Protein AF-A0A3D5Q2H6-F1 (afdb_monomer)

Sequence (168 aa):
MAALPRKSLLLTCLLLLPVAGWAQSTPEFPELTGRVVDQADMLSPKVEERLSEMLQAHEQASTEQVVVVTLPDLQGYPIENFGYQLGRHWGIGQKGEDNGALLIVAKEEQKVRIEVGYGLEGRLTDADASVIINRVITPAFRQGDFQVGIVNGAAAMIQVLGGEPLAG

Nearest PDB structures (foldseek):
  5anp-assembly2_B  TM=9.177E-01  e=5.783E-14  Bizionia argentinensis JUB59
  7tbr-assembly1_A  TM=9.244E-01  e=1.326E-13  Rhodothermus marinus SG0.5JP17-172
  5anp-assembly1_A  TM=9.189E-01  e=1.326E-13  Bizionia argentinensis JUB59
  2kw7-assembly1_A  TM=9.332E-01  e=1.808E-11  Porphyromonas gingivalis
  3ptj-assembly1_A  TM=8.846E-01  e=2.027E-08  Arabidopsis thaliana

Structure (mmCIF, N/CA/C/O backbone):
data_AF-A0A3D5Q2H6-F1
#
_entry.id   AF-A0A3D5Q2H6-F1
#
loop_
_atom_site.group_PDB
_atom_site.id
_atom_site.type_symbol
_atom_site.label_atom_id
_atom_site.label_alt_id
_atom_site.label_comp_id
_atom_site.label_asym_id
_atom_site.label_entity_id
_atom_site.label_seq_id
_atom_site.pdbx_PDB_ins_code
_atom_site.Cartn_x
_atom_site.Cartn_y
_atom_site.Cartn_z
_atom_site.occupancy
_atom_site.B_iso_or_equiv
_atom_site.auth_seq_id
_atom_site.auth_comp_id
_atom_site.auth_asym_id
_atom_site.auth_atom_id
_atom_site.pdbx_PDB_model_num
ATOM 1 N N . MET A 1 1 ? 60.847 -1.298 70.885 1.00 43.38 1 MET A N 1
ATOM 2 C CA . MET A 1 1 ? 60.160 -1.876 69.709 1.00 43.38 1 MET A CA 1
ATOM 3 C C . MET A 1 1 ? 58.836 -1.141 69.552 1.00 43.38 1 MET A C 1
ATOM 5 O O . MET A 1 1 ? 57.957 -1.346 70.373 1.00 43.38 1 MET A O 1
ATOM 9 N N . ALA A 1 2 ? 58.739 -0.200 68.609 1.00 43.44 2 ALA A N 1
ATOM 10 C CA . ALA A 1 2 ? 57.557 0.647 68.415 1.00 43.44 2 ALA A CA 1
ATOM 11 C C . ALA A 1 2 ? 56.861 0.274 67.095 1.00 43.44 2 ALA A C 1
ATOM 13 O O . ALA A 1 2 ? 57.519 0.158 66.063 1.00 43.44 2 ALA A O 1
ATOM 14 N N . ALA A 1 3 ? 55.550 0.037 67.162 1.00 45.53 3 ALA A N 1
ATOM 15 C CA . ALA A 1 3 ? 54.692 -0.393 66.061 1.00 45.53 3 ALA A CA 1
ATOM 16 C C . ALA A 1 3 ? 54.210 0.802 65.209 1.00 45.53 3 ALA A C 1
ATOM 18 O O . ALA A 1 3 ? 53.871 1.851 65.753 1.00 45.53 3 ALA A O 1
ATOM 19 N N . LEU A 1 4 ? 54.159 0.640 63.879 1.00 53.03 4 LEU A N 1
ATOM 20 C CA . LEU A 1 4 ? 53.613 1.634 62.939 1.00 53.03 4 LEU A CA 1
ATOM 21 C C . LEU A 1 4 ? 52.070 1.608 62.901 1.00 53.03 4 LEU A C 1
ATOM 23 O O . LEU A 1 4 ? 51.500 0.514 62.885 1.00 53.03 4 LEU A O 1
ATOM 27 N N . PRO A 1 5 ? 51.376 2.757 62.747 1.00 53.97 5 PRO A N 1
ATOM 28 C CA . PRO A 1 5 ? 49.961 2.770 62.404 1.00 53.97 5 PRO A CA 1
ATOM 29 C C . PRO A 1 5 ? 49.725 2.782 60.880 1.00 53.97 5 PRO A C 1
ATOM 31 O O . PRO A 1 5 ? 50.418 3.439 60.101 1.00 53.97 5 PRO A O 1
ATOM 34 N N . ARG A 1 6 ? 48.713 2.004 60.483 1.00 56.44 6 ARG A N 1
ATOM 35 C CA . ARG A 1 6 ? 48.226 1.731 59.122 1.00 56.44 6 ARG A CA 1
ATOM 36 C C . ARG A 1 6 ? 47.638 2.983 58.455 1.00 56.44 6 ARG A C 1
ATOM 38 O O . ARG A 1 6 ? 46.790 3.652 59.035 1.00 56.44 6 ARG A O 1
ATOM 45 N N . LYS A 1 7 ? 48.029 3.246 57.203 1.00 50.62 7 LYS A N 1
ATOM 46 C CA . LYS A 1 7 ? 47.380 4.228 56.317 1.00 50.62 7 LYS A CA 1
ATOM 47 C C . LYS A 1 7 ? 46.010 3.692 55.880 1.00 50.62 7 LYS A C 1
ATOM 49 O O . LYS A 1 7 ? 45.949 2.688 55.174 1.00 50.62 7 LYS A O 1
ATOM 54 N N . SER A 1 8 ? 44.932 4.350 56.299 1.00 58.28 8 SER A N 1
ATOM 55 C CA . SER A 1 8 ? 43.570 4.077 55.826 1.00 58.28 8 SER A CA 1
ATOM 56 C C . SER A 1 8 ? 43.416 4.540 54.377 1.00 58.28 8 SER A C 1
ATOM 58 O O . SER A 1 8 ? 43.505 5.731 54.088 1.00 58.28 8 SER A O 1
ATOM 60 N N . LEU A 1 9 ? 43.200 3.592 53.468 1.00 55.19 9 LEU A N 1
ATOM 61 C CA . LEU A 1 9 ? 42.875 3.844 52.069 1.00 55.19 9 LEU A CA 1
ATOM 62 C C . LEU A 1 9 ? 41.350 4.003 51.954 1.00 55.19 9 LEU A C 1
ATOM 64 O O . LEU A 1 9 ? 40.615 3.020 52.024 1.00 55.19 9 LEU A O 1
ATOM 68 N N . LEU A 1 10 ? 40.871 5.242 51.837 1.00 54.84 10 LEU A N 1
ATOM 69 C CA . LEU A 1 10 ? 39.476 5.547 51.507 1.00 54.84 10 LEU A CA 1
ATOM 70 C C . LEU A 1 10 ? 39.233 5.189 50.032 1.00 54.84 10 LEU A C 1
ATOM 72 O O . LEU A 1 10 ? 39.720 5.873 49.136 1.00 54.84 10 LEU A O 1
ATOM 76 N N . LEU A 1 11 ? 38.511 4.093 49.789 1.00 57.56 11 LEU A N 1
ATOM 77 C CA . LEU A 1 11 ? 38.029 3.700 48.465 1.00 57.56 11 LEU A CA 1
ATOM 78 C C . LEU A 1 11 ? 36.727 4.463 48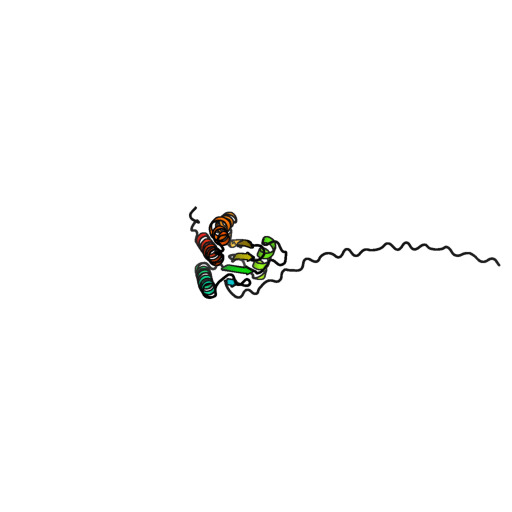.165 1.00 57.56 11 LEU A C 1
ATOM 80 O O . LEU A 1 11 ? 35.666 4.128 48.689 1.00 57.56 11 LEU A O 1
ATOM 84 N N . THR A 1 12 ? 36.797 5.486 47.318 1.00 59.44 12 THR A N 1
ATOM 85 C CA . THR A 1 12 ? 35.611 6.136 46.747 1.00 59.44 12 THR A CA 1
ATOM 86 C C . THR A 1 12 ? 35.011 5.206 45.689 1.00 59.44 12 THR A C 1
ATOM 88 O O . THR A 1 12 ? 35.542 5.093 44.586 1.00 59.44 12 THR A O 1
ATOM 91 N N . CYS A 1 13 ? 33.925 4.504 46.024 1.00 57.16 13 CYS A N 1
ATOM 92 C CA . CYS A 1 13 ? 33.129 3.746 45.056 1.00 57.16 13 CYS A CA 1
ATOM 93 C C . CYS A 1 13 ? 32.373 4.717 44.137 1.00 57.16 13 CYS A C 1
ATOM 95 O O . CYS A 1 13 ? 31.365 5.302 44.527 1.00 57.16 13 CYS A O 1
ATOM 97 N N . LEU A 1 14 ? 32.876 4.889 42.915 1.00 63.94 14 LEU A N 1
ATOM 98 C CA . LEU A 1 14 ? 32.183 5.574 41.830 1.00 63.94 14 LEU A CA 1
ATOM 99 C C . LEU A 1 14 ? 31.039 4.665 41.344 1.00 63.94 14 LEU A C 1
ATOM 101 O O . LEU A 1 14 ? 31.282 3.628 40.731 1.00 63.94 14 LEU A O 1
ATOM 105 N N . LEU A 1 15 ? 29.797 5.032 41.671 1.00 60.31 15 LEU A N 1
ATOM 106 C CA . LEU A 1 15 ? 28.576 4.376 41.195 1.00 60.31 15 LEU A CA 1
ATOM 107 C C . LEU A 1 15 ? 28.499 4.458 39.660 1.00 60.31 15 LEU A C 1
ATOM 109 O O . LEU A 1 15 ? 28.143 5.491 39.098 1.00 60.31 15 LEU A O 1
ATOM 113 N N . LEU A 1 16 ? 28.822 3.354 38.988 1.00 62.47 16 LEU A N 1
ATOM 114 C CA . LEU A 1 16 ? 28.488 3.114 37.585 1.00 62.47 16 LEU A CA 1
ATOM 115 C C . LEU A 1 16 ? 26.988 2.799 37.501 1.00 62.47 16 LEU A C 1
ATOM 117 O O . LEU A 1 16 ? 26.574 1.661 37.710 1.00 62.47 16 LEU A O 1
ATOM 121 N N . LEU A 1 17 ? 26.166 3.815 37.234 1.00 63.75 17 LEU A N 1
ATOM 122 C CA . LEU A 1 17 ? 24.777 3.606 36.822 1.00 63.75 17 LEU A CA 1
ATOM 123 C C . LEU A 1 17 ? 24.783 2.964 35.425 1.00 63.75 17 LEU A C 1
ATOM 125 O O . LEU A 1 17 ? 25.341 3.561 34.500 1.00 63.75 17 LEU A O 1
ATOM 129 N N . PRO A 1 18 ? 24.185 1.775 35.236 1.00 63.34 18 PRO A N 1
ATOM 130 C CA . PRO A 1 18 ? 24.021 1.221 33.907 1.00 63.34 18 PRO A CA 1
ATOM 131 C C . PRO A 1 18 ? 22.997 2.089 33.176 1.00 63.34 18 PRO A C 1
ATOM 133 O O . PRO A 1 18 ? 21.818 2.120 33.530 1.00 63.34 18 PRO A O 1
ATOM 136 N N . VAL A 1 19 ? 23.448 2.816 32.156 1.00 66.31 19 VAL A N 1
ATOM 137 C CA . VAL A 1 19 ? 22.543 3.379 31.155 1.00 66.31 19 VAL A CA 1
ATOM 138 C C . VAL A 1 19 ? 21.983 2.180 30.402 1.00 66.31 19 VAL A C 1
ATOM 140 O O . VAL A 1 19 ? 22.645 1.620 29.531 1.00 66.31 19 VAL A O 1
ATOM 143 N N . ALA A 1 20 ? 20.797 1.725 30.800 1.00 63.62 20 ALA A N 1
ATOM 144 C CA . ALA A 1 20 ? 20.040 0.757 30.028 1.00 63.62 20 ALA A CA 1
ATOM 145 C C . ALA A 1 20 ? 19.694 1.432 28.695 1.00 63.62 20 ALA A C 1
ATOM 147 O O . ALA A 1 20 ? 18.803 2.278 28.621 1.00 63.62 20 ALA A O 1
ATOM 148 N N . GLY A 1 21 ? 20.477 1.126 27.661 1.00 59.25 21 GLY A N 1
ATOM 149 C CA . GLY A 1 21 ? 20.133 1.487 26.297 1.00 59.25 21 GLY A CA 1
ATOM 150 C C . GLY A 1 21 ? 18.796 0.837 25.973 1.00 59.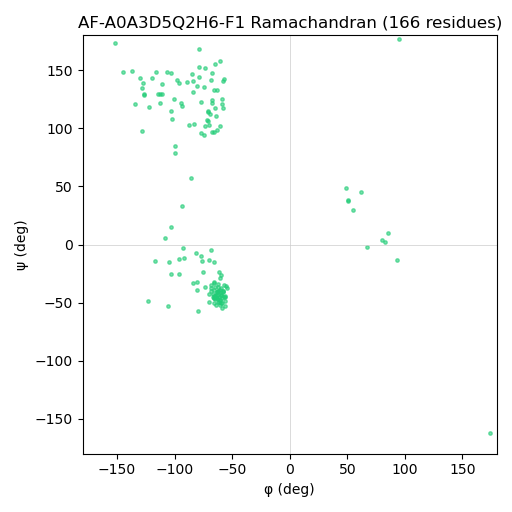25 21 GLY A C 1
ATOM 151 O O . GLY A 1 21 ? 18.663 -0.382 26.071 1.00 59.25 21 GLY A O 1
ATOM 152 N N . TRP A 1 22 ? 17.803 1.651 25.633 1.00 62.69 22 TRP A N 1
ATOM 153 C CA . TRP A 1 22 ? 16.538 1.170 25.104 1.00 62.69 22 TRP A CA 1
ATOM 154 C C . TRP A 1 22 ? 16.844 0.548 23.743 1.00 62.69 22 TRP A C 1
ATOM 156 O O . TRP A 1 22 ? 17.019 1.259 22.756 1.00 62.69 22 TRP A O 1
ATOM 166 N N . ALA A 1 23 ? 17.001 -0.773 23.702 1.00 59.41 23 ALA A N 1
ATOM 167 C CA . ALA A 1 23 ? 17.006 -1.492 22.443 1.00 59.41 23 ALA A CA 1
ATOM 168 C C . ALA A 1 23 ? 15.613 -1.306 21.835 1.00 59.41 23 ALA A C 1
ATOM 170 O O . ALA A 1 23 ? 14.633 -1.804 22.387 1.00 59.41 23 ALA A O 1
ATOM 171 N N . GLN A 1 24 ? 15.513 -0.543 20.745 1.00 63.25 24 GLN A N 1
ATOM 172 C CA . GLN A 1 24 ? 14.308 -0.587 19.928 1.00 63.25 24 GLN A CA 1
ATOM 173 C C . GLN A 1 24 ? 14.241 -1.996 19.343 1.00 63.25 24 GLN A C 1
ATOM 175 O O . GLN A 1 24 ? 15.180 -2.436 18.677 1.00 63.25 24 GLN A O 1
ATOM 180 N N . SER A 1 25 ? 13.192 -2.736 19.693 1.00 76.38 25 SER 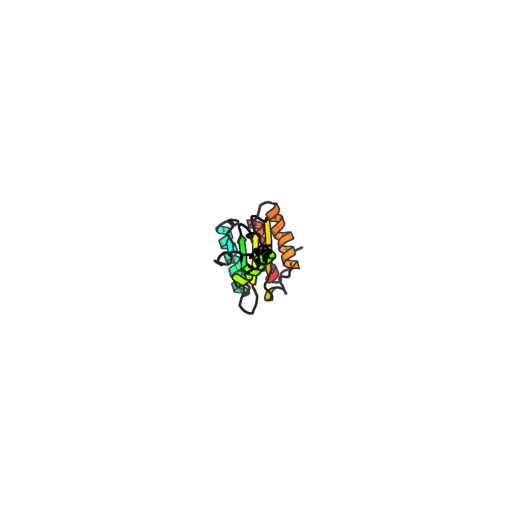A N 1
ATOM 181 C CA . SER A 1 25 ? 12.923 -4.038 19.098 1.00 76.38 25 SER A CA 1
ATOM 182 C C . SER A 1 25 ? 12.720 -3.879 17.588 1.00 76.38 25 SER A C 1
ATOM 184 O O . SER A 1 25 ? 12.424 -2.799 17.091 1.00 76.38 25 SER A O 1
ATOM 186 N N . THR A 1 26 ? 12.899 -4.936 16.810 1.00 82.38 26 THR A N 1
ATOM 187 C CA . THR A 1 26 ? 12.370 -4.919 15.442 1.00 82.38 26 THR A CA 1
ATOM 188 C C . THR A 1 26 ? 10.854 -5.105 15.547 1.00 82.38 26 THR A C 1
ATOM 190 O O . THR A 1 26 ? 10.442 -5.958 16.338 1.00 82.38 26 THR A O 1
ATOM 193 N N . PRO A 1 27 ? 10.021 -4.338 14.819 1.00 90.75 27 PRO A N 1
ATOM 194 C CA . PRO A 1 27 ? 8.591 -4.618 14.768 1.00 90.75 27 PRO A CA 1
ATOM 195 C C . PRO A 1 27 ? 8.345 -6.043 14.265 1.00 90.75 27 PRO A C 1
ATOM 197 O O . PRO A 1 27 ? 9.048 -6.5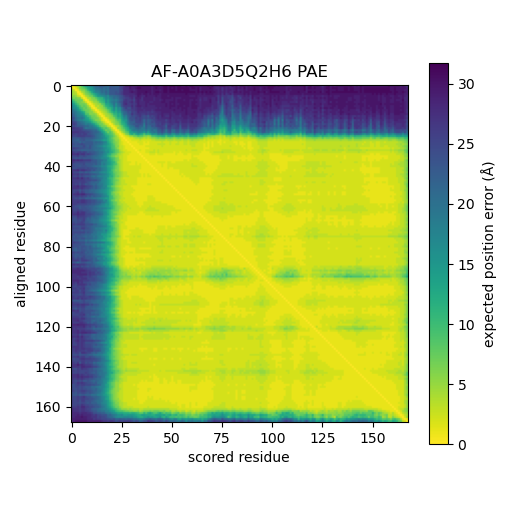41 13.383 1.00 90.75 27 PRO A O 1
ATOM 200 N N . GLU A 1 28 ? 7.347 -6.703 14.839 1.00 94.38 28 GLU A N 1
ATOM 201 C CA . GLU A 1 28 ? 6.885 -8.000 14.364 1.00 94.38 28 GLU A CA 1
ATOM 202 C C . GLU A 1 28 ? 6.041 -7.790 13.108 1.00 94.38 28 GLU A C 1
ATOM 204 O O . GLU A 1 28 ? 5.063 -7.040 13.119 1.00 94.38 28 GLU A O 1
ATOM 209 N N . PHE A 1 29 ? 6.425 -8.428 12.006 1.00 96.81 29 PHE A N 1
ATOM 210 C CA . PHE A 1 29 ? 5.702 -8.306 10.746 1.00 96.81 29 PHE A CA 1
ATOM 211 C C . PHE A 1 29 ? 4.754 -9.484 10.537 1.00 96.81 29 PHE A C 1
ATOM 213 O O . PHE A 1 29 ? 5.126 -10.620 10.841 1.00 96.81 29 PHE A O 1
ATOM 220 N N . PRO A 1 30 ? 3.550 -9.247 9.986 1.00 97.19 30 PRO A N 1
ATOM 221 C CA . PRO A 1 30 ? 2.697 -10.338 9.544 1.00 97.19 30 PRO A CA 1
ATOM 222 C C . PRO A 1 30 ? 3.343 -11.103 8.384 1.00 97.19 30 PRO A C 1
ATOM 224 O O . PRO A 1 30 ? 4.149 -10.559 7.625 1.00 97.19 30 PRO A O 1
ATOM 227 N N . GLU A 1 31 ? 2.965 -12.368 8.217 1.00 97.69 31 GLU A N 1
ATOM 228 C CA . GLU A 1 31 ? 3.370 -13.146 7.048 1.00 97.69 31 GLU A CA 1
ATOM 229 C C . GLU A 1 31 ? 2.702 -12.599 5.778 1.00 97.69 31 GLU A C 1
ATOM 231 O O . GLU A 1 31 ? 1.529 -12.218 5.786 1.00 97.69 31 GLU A O 1
ATOM 236 N N . LEU A 1 32 ? 3.439 -12.584 4.664 1.00 97.81 32 LEU A N 1
ATOM 237 C CA . LEU A 1 32 ? 2.866 -12.265 3.360 1.00 97.81 32 LEU A CA 1
ATOM 238 C C . LEU A 1 32 ? 2.090 -13.481 2.840 1.00 97.81 32 LEU A C 1
ATOM 240 O O . LEU A 1 32 ? 2.665 -14.391 2.246 1.00 97.81 32 LEU A O 1
ATOM 244 N N . THR A 1 33 ? 0.779 -13.494 3.056 1.00 97.00 33 THR A N 1
ATOM 245 C CA . THR A 1 33 ? -0.101 -14.604 2.649 1.00 97.00 33 THR A CA 1
ATOM 246 C C . THR A 1 33 ? -0.721 -14.417 1.260 1.00 97.00 33 THR A C 1
ATOM 248 O O . THR A 1 33 ? -1.264 -15.364 0.691 1.00 97.00 33 THR A O 1
ATOM 251 N N . GLY A 1 34 ? -0.613 -13.222 0.673 1.00 97.12 34 GLY A N 1
ATOM 252 C CA . GLY A 1 34 ? -1.173 -12.898 -0.637 1.00 97.12 34 GLY A CA 1
ATOM 253 C C . GLY A 1 34 ? -1.030 -11.417 -0.988 1.00 97.12 34 GLY A C 1
ATOM 254 O O . GLY A 1 34 ? -0.238 -10.703 -0.383 1.00 97.12 34 GLY A O 1
ATOM 255 N N . ARG A 1 35 ? -1.808 -10.941 -1.973 1.00 98.44 35 ARG A N 1
ATOM 256 C CA . ARG A 1 35 ? -1.870 -9.500 -2.303 1.00 98.44 35 ARG A CA 1
ATOM 257 C C . ARG A 1 35 ? -2.699 -8.694 -1.298 1.00 98.44 35 ARG A C 1
ATOM 259 O O . ARG A 1 35 ? -2.617 -7.472 -1.299 1.00 98.44 35 ARG A O 1
ATOM 266 N N . VAL A 1 36 ? -3.475 -9.363 -0.449 1.00 98.81 36 VAL A N 1
ATOM 267 C CA . VAL A 1 36 ? -4.221 -8.753 0.653 1.00 98.81 36 VAL A CA 1
ATOM 268 C C . VAL A 1 36 ? -3.872 -9.495 1.937 1.00 98.81 36 VAL A C 1
ATOM 270 O O . VAL A 1 36 ? -3.923 -10.722 1.970 1.00 98.81 36 VAL A O 1
ATOM 273 N N . VAL A 1 37 ? -3.507 -8.746 2.973 1.00 98.81 37 VAL A N 1
ATOM 274 C CA . VAL A 1 37 ? -3.234 -9.241 4.327 1.00 98.81 37 VAL A CA 1
ATOM 275 C C . VAL A 1 37 ? -4.072 -8.405 5.301 1.00 98.81 37 VAL A C 1
ATOM 277 O O . VAL A 1 37 ? -3.695 -7.283 5.635 1.00 98.81 37 VAL A O 1
ATOM 280 N N . ASP A 1 38 ? -5.236 -8.909 5.718 1.00 98.75 38 ASP A N 1
ATOM 281 C CA . ASP A 1 38 ? -6.181 -8.182 6.586 1.00 98.75 38 ASP A CA 1
ATOM 282 C C . ASP A 1 38 ? -6.062 -8.625 8.055 1.00 98.75 38 ASP A C 1
ATOM 284 O O . ASP A 1 38 ? -6.863 -9.411 8.544 1.00 98.75 38 ASP A O 1
ATOM 288 N N . GLN A 1 39 ? -5.052 -8.140 8.787 1.00 98.38 39 GLN A N 1
ATOM 289 C CA . GLN A 1 39 ? -4.857 -8.516 10.202 1.00 98.38 39 GLN A CA 1
ATOM 290 C C . GLN A 1 39 ? -5.750 -7.724 11.169 1.00 98.38 39 GLN A C 1
ATOM 292 O O . GLN A 1 39 ? -5.747 -7.984 12.372 1.00 98.38 39 GLN A O 1
ATOM 297 N N . ALA A 1 40 ? -6.472 -6.720 10.670 1.00 98.25 40 ALA A N 1
ATOM 298 C CA . ALA A 1 40 ? -7.299 -5.824 11.475 1.00 98.25 40 ALA A CA 1
ATOM 299 C C . ALA A 1 40 ? -8.814 -6.046 11.297 1.00 98.25 40 ALA A C 1
ATOM 301 O O . ALA A 1 40 ? -9.606 -5.257 11.845 1.00 98.25 40 ALA A O 1
ATOM 302 N N . ASP A 1 41 ? -9.196 -7.082 10.537 1.00 98.00 41 ASP A N 1
ATOM 303 C CA . ASP A 1 41 ? -10.569 -7.437 10.157 1.00 98.00 41 ASP A CA 1
ATOM 304 C C . ASP A 1 41 ? -11.344 -6.223 9.605 1.00 98.00 41 ASP A C 1
ATOM 306 O O . ASP A 1 41 ? -12.430 -5.868 10.080 1.00 98.00 41 ASP A O 1
ATOM 310 N N . MET A 1 42 ? -10.738 -5.490 8.666 1.00 98.38 42 MET A N 1
ATOM 311 C CA . MET A 1 42 ? -11.314 -4.270 8.079 1.00 98.38 42 MET A CA 1
ATOM 312 C C . MET A 1 42 ? -12.040 -4.527 6.758 1.00 98.38 42 MET A C 1
ATOM 314 O O . MET A 1 42 ? -12.761 -3.647 6.270 1.00 98.38 42 MET A O 1
ATOM 318 N N . LEU A 1 43 ? -11.857 -5.706 6.172 1.00 98.56 43 LEU A N 1
ATOM 319 C CA . LEU A 1 43 ? -12.458 -6.132 4.924 1.00 98.56 43 LEU A CA 1
ATOM 320 C C . LEU A 1 43 ? -13.377 -7.329 5.185 1.00 98.56 43 LEU A C 1
ATOM 322 O O . LEU A 1 43 ? -13.184 -8.135 6.087 1.00 98.56 43 LEU A O 1
ATOM 326 N N . SER A 1 44 ? -14.445 -7.433 4.400 1.00 98.44 44 SER A N 1
ATOM 327 C CA . SER A 1 44 ? -15.218 -8.674 4.359 1.00 98.44 44 SER A CA 1
ATOM 328 C C . SER A 1 44 ? -14.503 -9.711 3.483 1.00 98.44 44 SER A C 1
ATOM 330 O O . SER A 1 44 ? -13.900 -9.317 2.480 1.00 98.44 44 SER A O 1
ATOM 332 N N . PRO A 1 45 ? -14.694 -11.025 3.717 1.00 98.19 45 PRO A N 1
ATOM 333 C CA . PRO A 1 45 ? -14.040 -12.067 2.916 1.00 98.19 45 PRO A CA 1
ATOM 334 C C . PRO A 1 45 ? -14.285 -11.931 1.406 1.00 98.19 45 PRO A C 1
ATOM 336 O O . PRO A 1 45 ? -13.400 -12.127 0.580 1.00 98.19 45 PRO A O 1
ATOM 339 N N . LYS A 1 46 ? -15.500 -11.514 1.027 1.00 98.38 46 LYS A N 1
ATOM 340 C CA . LYS A 1 46 ? -15.871 -11.270 -0.374 1.00 98.38 46 LYS A CA 1
ATOM 341 C C . LYS A 1 46 ? -15.109 -10.095 -0.993 1.00 98.38 46 LYS A C 1
ATOM 343 O O . LYS A 1 46 ? -14.913 -10.055 -2.206 1.00 98.38 46 LYS A O 1
ATOM 348 N N . VAL A 1 47 ? -14.768 -9.090 -0.192 1.00 98.56 47 VAL A N 1
ATOM 349 C CA . VAL A 1 47 ? -13.974 -7.953 -0.658 1.00 98.56 47 VAL A CA 1
ATOM 350 C C . VAL A 1 47 ? -12.496 -8.298 -0.696 1.00 98.56 47 VAL A C 1
ATOM 352 O O . VAL A 1 47 ? -11.860 -7.926 -1.674 1.00 98.56 47 VAL A O 1
ATOM 355 N N . GLU A 1 48 ? -11.972 -9.046 0.273 1.00 98.56 48 GLU A N 1
ATOM 356 C CA . GLU A 1 48 ? -10.598 -9.559 0.214 1.00 98.56 48 GLU A CA 1
ATOM 357 C C . GLU A 1 48 ? -10.350 -10.383 -1.050 1.00 98.56 48 GLU A C 1
ATOM 359 O O . GLU A 1 48 ? -9.354 -10.160 -1.736 1.00 98.56 48 GLU A O 1
ATOM 364 N N . GLU A 1 49 ? -11.277 -11.281 -1.397 1.00 98.62 49 GLU A N 1
ATOM 365 C CA . GLU A 1 49 ? -11.206 -12.102 -2.610 1.00 98.62 49 GLU A CA 1
ATOM 366 C C . GLU A 1 49 ? -11.152 -11.224 -3.868 1.00 98.62 49 GLU A C 1
ATOM 368 O O . GLU A 1 49 ? -10.195 -11.286 -4.637 1.00 98.62 49 GLU A O 1
ATOM 373 N N . ARG A 1 50 ? -12.124 -10.320 -4.036 1.00 98.56 50 ARG A N 1
ATOM 374 C CA . ARG A 1 50 ? -12.193 -9.426 -5.206 1.00 98.56 50 ARG A CA 1
ATOM 375 C C . ARG A 1 50 ? -11.004 -8.481 -5.312 1.00 98.56 50 ARG A C 1
ATOM 377 O O . ARG A 1 50 ? -10.529 -8.202 -6.411 1.00 98.56 50 ARG A O 1
ATOM 384 N N . LEU A 1 51 ? -10.552 -7.948 -4.180 1.00 98.81 51 LEU A N 1
ATOM 385 C CA . LEU A 1 51 ? -9.383 -7.084 -4.128 1.00 98.81 51 LEU A CA 1
ATOM 386 C C . LEU A 1 51 ? -8.135 -7.882 -4.514 1.00 98.81 51 LEU A C 1
ATOM 388 O O . LEU A 1 51 ? -7.368 -7.434 -5.359 1.00 98.81 51 LEU A O 1
ATOM 392 N N . SER A 1 52 ? -7.977 -9.096 -3.986 1.00 98.81 52 SER A N 1
ATOM 393 C CA . SER A 1 52 ? -6.875 -9.995 -4.343 1.00 98.81 52 SER A CA 1
ATOM 394 C C . SER A 1 52 ? -6.861 -10.337 -5.833 1.00 98.81 52 SER A C 1
ATOM 396 O O . SER A 1 52 ? -5.795 -10.293 -6.443 1.00 98.81 52 SER A O 1
ATOM 398 N N . GLU A 1 53 ? -8.019 -10.625 -6.434 1.00 98.81 53 GLU A N 1
ATOM 399 C CA . GLU A 1 53 ? -8.156 -10.876 -7.875 1.00 98.81 53 GLU A CA 1
ATOM 400 C C . GLU A 1 53 ? -7.744 -9.659 -8.711 1.00 98.81 53 GLU A C 1
ATOM 402 O O . GLU A 1 53 ? -6.989 -9.795 -9.673 1.00 98.81 53 GLU A O 1
ATOM 407 N N . MET A 1 54 ? -8.191 -8.457 -8.331 1.00 98.75 54 MET A N 1
ATOM 408 C CA . MET A 1 54 ? -7.831 -7.211 -9.016 1.00 98.75 54 MET A CA 1
ATOM 409 C C . MET A 1 54 ? -6.317 -6.962 -8.977 1.00 98.75 54 MET A C 1
ATOM 411 O O . MET A 1 54 ? -5.708 -6.672 -10.007 1.00 98.75 54 MET A O 1
ATOM 415 N N . LEU A 1 55 ? -5.705 -7.102 -7.798 1.00 98.81 55 LEU A N 1
ATOM 416 C CA . LEU A 1 55 ? -4.265 -6.914 -7.612 1.00 98.81 55 LEU A CA 1
ATOM 417 C C . LEU A 1 55 ? -3.459 -7.988 -8.361 1.00 98.81 55 LEU A C 1
ATOM 419 O O . LEU A 1 55 ? -2.447 -7.682 -8.986 1.00 98.81 55 LEU A O 1
ATOM 423 N N . GLN A 1 56 ? -3.933 -9.238 -8.361 1.00 98.62 56 GLN A N 1
ATOM 424 C CA . GLN A 1 56 ? -3.319 -10.323 -9.123 1.00 98.62 56 GLN A CA 1
ATOM 425 C C . GLN A 1 56 ? -3.391 -10.077 -10.634 1.00 98.62 56 GLN A C 1
ATOM 427 O O . GLN A 1 56 ? -2.406 -10.308 -11.332 1.00 98.62 56 GLN A O 1
ATOM 432 N N . ALA A 1 57 ? -4.536 -9.625 -11.149 1.00 98.56 57 ALA A N 1
ATOM 433 C CA . ALA A 1 57 ? -4.706 -9.336 -12.569 1.00 98.56 57 ALA A CA 1
ATOM 434 C C . ALA A 1 57 ? -3.769 -8.212 -13.033 1.00 98.56 57 ALA A C 1
ATOM 436 O O . ALA A 1 57 ? -3.175 -8.315 -14.106 1.00 98.56 57 ALA A O 1
ATOM 437 N N . HIS A 1 58 ? -3.593 -7.174 -12.209 1.00 98.31 58 HIS A N 1
ATOM 438 C CA . HIS A 1 58 ? -2.607 -6.128 -12.464 1.00 98.31 58 HIS A CA 1
ATOM 439 C C . HIS A 1 58 ? -1.188 -6.701 -12.526 1.00 98.31 58 HIS A C 1
ATOM 441 O O . HIS A 1 58 ? -0.517 -6.534 -13.540 1.00 98.31 58 HIS A O 1
ATOM 447 N N . GLU A 1 59 ? -0.770 -7.460 -11.512 1.00 98.38 59 GLU A N 1
ATOM 448 C CA . GLU A 1 59 ? 0.570 -8.056 -11.467 1.00 98.38 59 GLU A CA 1
ATOM 449 C C . GLU A 1 59 ? 0.842 -8.993 -12.654 1.00 98.38 59 GLU A C 1
ATOM 451 O O . GLU A 1 59 ? 1.935 -8.991 -13.213 1.00 98.38 59 GLU A O 1
ATOM 456 N N . GLN A 1 60 ? -0.153 -9.762 -13.104 1.00 98.06 60 GLN A N 1
ATOM 457 C CA . GLN A 1 60 ? -0.028 -10.602 -14.301 1.00 98.06 60 GLN A CA 1
ATOM 458 C C . GLN A 1 60 ? 0.137 -9.787 -15.590 1.00 98.06 60 GLN A C 1
ATOM 460 O O . GLN A 1 60 ? 0.809 -10.241 -16.517 1.00 98.06 60 GLN A O 1
ATOM 465 N N . ALA A 1 61 ? -0.482 -8.609 -15.664 1.00 97.94 61 ALA A N 1
ATOM 466 C CA . ALA A 1 61 ? -0.446 -7.752 -16.841 1.00 97.94 61 ALA A CA 1
ATOM 467 C C . ALA A 1 61 ? 0.806 -6.861 -16.900 1.00 97.94 61 ALA A C 1
ATOM 469 O O . ALA A 1 61 ? 1.282 -6.572 -17.997 1.00 97.94 61 ALA A O 1
ATOM 470 N N . SER A 1 62 ? 1.331 -6.423 -15.751 1.00 96.88 62 SER A N 1
ATOM 471 C CA . SER A 1 62 ? 2.407 -5.424 -15.670 1.00 96.88 62 SER A CA 1
ATOM 472 C C . SER A 1 62 ? 3.704 -5.931 -15.044 1.00 96.88 62 SER A C 1
ATOM 474 O O . SER A 1 62 ? 4.724 -5.263 -15.179 1.00 96.88 62 SER A O 1
ATOM 476 N N . THR A 1 63 ? 3.693 -7.093 -14.380 1.00 96.88 63 THR A N 1
ATOM 477 C CA . THR A 1 63 ? 4.733 -7.597 -13.453 1.00 96.88 63 THR A CA 1
ATOM 478 C C . THR A 1 63 ? 4.884 -6.819 -12.144 1.00 96.88 63 THR A C 1
ATOM 480 O O . THR A 1 63 ? 5.688 -7.211 -11.297 1.00 96.88 63 THR A O 1
ATOM 483 N N . GLU A 1 64 ? 4.119 -5.744 -11.964 1.00 98.00 64 GLU A N 1
ATOM 484 C CA . GLU A 1 64 ? 4.190 -4.855 -10.805 1.00 98.00 64 GLU A CA 1
ATOM 485 C C . GLU A 1 64 ? 3.351 -5.423 -9.667 1.00 98.00 64 GLU A C 1
ATOM 487 O O . GLU A 1 64 ? 2.195 -5.807 -9.853 1.00 98.00 64 GLU A O 1
ATOM 492 N N . GLN A 1 65 ? 3.924 -5.476 -8.470 1.00 98.56 65 GLN A N 1
ATOM 493 C CA . GLN A 1 65 ? 3.260 -6.097 -7.333 1.00 98.56 65 GLN A CA 1
ATOM 494 C C . GLN A 1 65 ? 2.670 -5.034 -6.412 1.00 98.56 65 GLN A C 1
ATOM 496 O O . GLN A 1 65 ? 3.396 -4.373 -5.675 1.00 98.56 65 GLN A O 1
ATOM 501 N N . VAL A 1 66 ? 1.344 -4.909 -6.405 1.00 98.75 66 VAL A N 1
ATOM 502 C CA . VAL A 1 66 ? 0.620 -4.065 -5.446 1.00 98.75 66 VAL A CA 1
ATOM 503 C C . VAL A 1 66 ? 0.04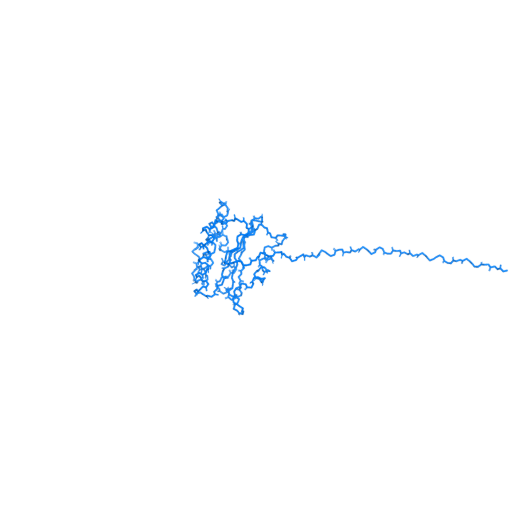4 -4.943 -4.337 1.00 98.75 66 VAL A C 1
ATOM 505 O O . VAL A 1 66 ? -0.685 -5.897 -4.610 1.00 98.75 66 VAL A O 1
ATOM 508 N N . VAL A 1 67 ? 0.366 -4.618 -3.085 1.00 98.88 67 VAL A N 1
ATOM 509 C CA . VAL A 1 67 ? -0.110 -5.331 -1.890 1.00 98.88 67 VAL A CA 1
ATOM 510 C C . VAL A 1 67 ? -0.897 -4.381 -0.992 1.00 98.88 67 VAL A C 1
ATOM 512 O O . VAL A 1 67 ? -0.554 -3.207 -0.858 1.00 98.88 67 VAL A O 1
ATOM 515 N N . VAL A 1 68 ? -1.948 -4.890 -0.358 1.00 98.94 68 VAL A N 1
ATOM 516 C CA . VAL A 1 68 ? -2.736 -4.188 0.658 1.00 98.94 68 VAL A CA 1
ATOM 517 C C . VAL A 1 68 ? -2.567 -4.902 1.991 1.00 98.94 68 VAL A C 1
ATOM 519 O O . VAL A 1 68 ? -2.760 -6.113 2.077 1.00 98.94 68 VAL A O 1
ATOM 522 N N . VAL A 1 69 ? -2.243 -4.149 3.037 1.00 98.88 69 VAL A N 1
ATOM 523 C CA . VAL A 1 69 ? -2.172 -4.651 4.408 1.00 98.88 69 VAL A CA 1
ATOM 524 C C . VAL A 1 69 ? -2.992 -3.774 5.343 1.00 98.88 69 VAL A C 1
ATOM 526 O O . VAL A 1 69 ? -2.902 -2.544 5.310 1.00 98.88 69 VAL A O 1
ATOM 529 N N . THR A 1 70 ? -3.779 -4.410 6.202 1.00 98.88 70 THR A N 1
ATOM 530 C CA . THR A 1 70 ? -4.396 -3.757 7.355 1.00 98.88 70 THR A CA 1
ATOM 531 C C . THR A 1 70 ? -3.742 -4.313 8.616 1.00 98.88 70 THR A C 1
ATOM 533 O O . THR A 1 70 ? -3.447 -5.506 8.713 1.00 98.88 70 THR A O 1
ATOM 536 N N . LEU A 1 71 ? -3.461 -3.437 9.572 1.00 98.75 71 LEU A N 1
ATOM 537 C CA . LEU A 1 71 ? -2.757 -3.761 10.804 1.00 98.75 71 LEU A CA 1
ATOM 538 C C . LEU A 1 71 ? -3.585 -3.277 11.993 1.00 98.75 71 LEU A C 1
ATOM 540 O O . LEU A 1 71 ? -4.151 -2.179 11.919 1.00 98.75 71 LEU A O 1
ATOM 544 N N . PRO A 1 72 ? -3.679 -4.064 13.079 1.00 98.44 72 PRO A N 1
ATOM 545 C CA . PRO A 1 72 ? -4.332 -3.601 14.295 1.00 98.44 72 PRO A CA 1
ATOM 546 C C . PRO A 1 72 ? -3.643 -2.341 14.839 1.00 98.44 72 PRO A C 1
ATOM 548 O O . PRO A 1 72 ? -4.331 -1.355 15.097 1.00 98.44 72 PRO A O 1
ATOM 551 N N . ASP A 1 73 ? -2.309 -2.344 14.896 1.00 98.38 73 ASP A N 1
ATOM 552 C CA . ASP A 1 73 ? -1.465 -1.246 15.372 1.00 98.38 73 ASP A CA 1
ATOM 553 C C . ASP A 1 73 ? -0.076 -1.268 14.700 1.00 98.38 73 ASP A C 1
ATOM 555 O O . ASP A 1 73 ? 0.262 -2.191 13.949 1.00 98.38 73 ASP A O 1
ATOM 559 N N . LEU A 1 74 ? 0.734 -0.236 14.958 1.00 98.12 74 LEU A N 1
ATOM 560 C CA . LEU A 1 74 ? 2.113 -0.115 14.467 1.00 98.12 74 LEU A CA 1
ATOM 561 C C . LEU A 1 74 ? 3.165 -0.428 15.537 1.00 98.12 74 LEU A C 1
ATOM 563 O O . LEU A 1 74 ? 4.329 -0.072 15.360 1.00 98.12 74 LEU A O 1
ATOM 567 N N . GLN A 1 75 ? 2.789 -1.045 16.659 1.00 96.88 75 GLN A N 1
ATOM 568 C CA . GLN A 1 75 ? 3.677 -1.428 17.766 1.00 96.88 75 GLN A CA 1
ATOM 569 C C . GLN A 1 75 ? 4.502 -0.251 18.320 1.00 96.88 75 GLN A C 1
ATOM 571 O O . GLN A 1 75 ? 5.635 -0.411 18.777 1.00 96.88 75 GLN A O 1
ATOM 576 N N . GLY A 1 76 ? 3.949 0.965 18.243 1.00 95.75 76 GLY A N 1
ATOM 577 C CA . GLY A 1 76 ? 4.618 2.204 18.651 1.00 95.75 76 GLY A CA 1
ATOM 578 C C . GLY A 1 76 ? 5.608 2.782 17.630 1.00 95.75 76 GLY A C 1
ATOM 579 O O . GLY A 1 76 ? 6.245 3.798 17.919 1.00 95.75 76 GLY A O 1
ATOM 580 N N . TYR A 1 77 ? 5.738 2.190 16.439 1.00 96.94 77 TYR A N 1
ATOM 581 C CA . TYR A 1 77 ? 6.580 2.715 15.363 1.00 96.94 77 TYR A CA 1
ATOM 582 C C . TYR A 1 77 ? 5.838 3.766 14.519 1.00 96.94 77 TYR A C 1
ATOM 584 O O . TYR A 1 77 ? 4.634 3.657 14.282 1.00 96.94 77 TYR A O 1
ATOM 592 N N . PRO A 1 78 ? 6.544 4.785 13.993 1.00 97.50 78 PRO A N 1
ATOM 593 C CA . PRO A 1 78 ? 6.012 5.622 12.920 1.00 97.50 78 PRO A CA 1
ATOM 594 C C . PRO A 1 78 ? 5.658 4.769 11.695 1.00 97.50 78 PRO A C 1
ATOM 596 O O . PRO A 1 78 ? 6.418 3.865 11.339 1.00 97.50 78 PRO A O 1
ATOM 599 N N . ILE A 1 79 ? 4.540 5.075 11.029 1.00 98.25 79 ILE A N 1
ATOM 600 C CA . ILE A 1 79 ? 4.050 4.298 9.877 1.00 98.25 79 ILE A CA 1
ATOM 601 C C . ILE A 1 79 ? 5.055 4.290 8.722 1.00 98.25 79 ILE A C 1
ATOM 603 O O . ILE A 1 79 ? 5.133 3.318 7.984 1.00 98.25 79 ILE A O 1
ATOM 607 N N . GLU A 1 80 ? 5.862 5.342 8.605 1.00 97.31 80 GLU A N 1
ATOM 608 C CA . GLU A 1 80 ? 6.932 5.479 7.623 1.00 97.31 80 GLU A CA 1
ATOM 609 C C . GLU A 1 80 ? 8.047 4.459 7.865 1.00 97.31 80 GLU A C 1
ATOM 611 O O . GLU A 1 80 ? 8.486 3.765 6.952 1.00 97.31 80 GLU A O 1
ATOM 616 N N . ASN A 1 81 ? 8.476 4.318 9.122 1.00 97.06 81 ASN A N 1
ATOM 617 C CA . ASN A 1 81 ? 9.512 3.356 9.487 1.00 97.06 81 ASN A CA 1
ATOM 618 C C . ASN A 1 81 ? 8.979 1.923 9.464 1.00 97.06 81 ASN A C 1
ATOM 620 O O . ASN A 1 81 ? 9.719 1.008 9.102 1.00 97.06 81 ASN A O 1
ATOM 624 N N . PHE A 1 82 ? 7.725 1.716 9.874 1.00 98.00 82 PHE A N 1
ATOM 625 C CA . PHE A 1 82 ? 7.087 0.405 9.834 1.00 98.00 82 PHE A CA 1
ATOM 626 C C . PHE A 1 82 ? 6.908 -0.055 8.385 1.00 98.00 82 PHE A C 1
ATOM 628 O O . PHE A 1 82 ? 7.335 -1.151 8.034 1.00 98.00 82 PHE A O 1
ATOM 635 N N . GLY A 1 83 ? 6.336 0.800 7.534 1.00 97.62 83 GLY A N 1
ATOM 636 C CA . GLY A 1 83 ? 6.036 0.490 6.142 1.00 97.62 83 GLY A CA 1
ATOM 637 C C . GLY A 1 83 ? 7.272 0.211 5.303 1.00 97.62 83 GLY A C 1
ATOM 638 O O . GLY A 1 83 ? 7.326 -0.819 4.629 1.00 97.62 83 GLY A O 1
ATOM 639 N N . TYR A 1 84 ? 8.305 1.047 5.424 1.00 95.81 84 TYR A N 1
ATOM 640 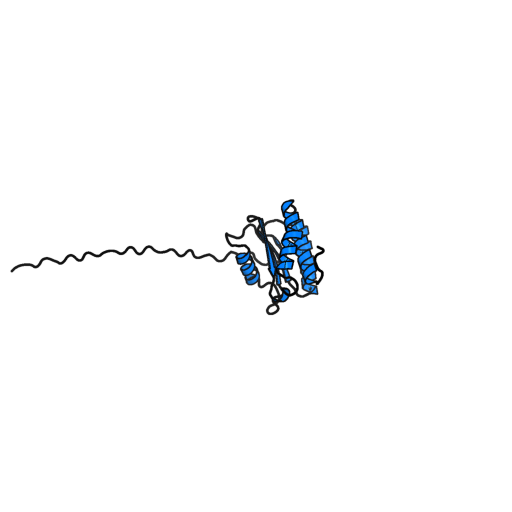C CA . TYR A 1 84 ? 9.586 0.808 4.765 1.00 95.81 84 TYR A CA 1
ATOM 641 C C . TYR A 1 84 ? 10.176 -0.557 5.147 1.00 95.81 84 TYR A C 1
ATOM 643 O O . TYR A 1 84 ? 10.575 -1.337 4.280 1.00 95.81 84 TYR A O 1
ATOM 651 N N . GLN A 1 85 ? 10.214 -0.880 6.444 1.00 96.88 85 GLN A N 1
ATOM 652 C CA . GLN A 1 85 ? 10.760 -2.158 6.899 1.00 96.88 85 GLN A CA 1
ATOM 653 C C . GLN A 1 85 ? 9.880 -3.344 6.490 1.00 96.88 85 GLN A C 1
ATOM 655 O O . GLN A 1 85 ? 10.428 -4.374 6.103 1.00 96.88 85 GLN A O 1
ATOM 660 N N . LEU A 1 86 ? 8.553 -3.196 6.511 1.00 97.88 86 LEU A N 1
ATOM 661 C CA . LEU A 1 86 ? 7.615 -4.226 6.072 1.00 97.88 86 LEU A CA 1
ATOM 662 C C . LEU A 1 86 ? 7.798 -4.541 4.583 1.00 97.88 86 LEU A C 1
ATOM 664 O O . LEU A 1 86 ? 7.976 -5.702 4.222 1.00 97.88 86 LEU A O 1
ATOM 668 N N . GLY A 1 87 ? 7.843 -3.519 3.722 1.00 96.94 87 GLY A N 1
ATOM 669 C CA . GLY A 1 87 ? 8.080 -3.702 2.287 1.00 96.94 87 GLY A CA 1
ATOM 670 C C . GLY A 1 87 ? 9.408 -4.413 2.001 1.00 96.94 87 GLY A C 1
ATOM 671 O O . GLY A 1 87 ? 9.467 -5.320 1.170 1.00 96.94 87 GLY A O 1
ATOM 672 N N . ARG A 1 88 ? 10.467 -4.071 2.750 1.00 94.81 88 ARG A N 1
ATOM 673 C CA . ARG A 1 88 ? 11.780 -4.739 2.679 1.00 94.81 88 ARG A CA 1
ATOM 674 C C . ARG A 1 88 ? 11.751 -6.172 3.204 1.00 94.81 88 ARG A C 1
ATOM 676 O O . ARG A 1 88 ? 12.421 -7.025 2.628 1.00 94.81 88 ARG A O 1
ATOM 683 N N . HIS A 1 89 ? 11.021 -6.424 4.288 1.00 96.62 89 HIS A N 1
ATOM 684 C CA . HIS A 1 89 ? 10.875 -7.745 4.892 1.00 96.62 89 HIS A CA 1
ATOM 685 C C . HIS A 1 89 ? 10.143 -8.705 3.952 1.00 96.62 89 HIS A C 1
ATOM 687 O O . HIS A 1 89 ? 10.586 -9.834 3.757 1.00 96.62 89 HIS A O 1
ATOM 693 N N . TRP A 1 90 ? 9.064 -8.234 3.328 1.00 97.69 90 TRP A N 1
ATOM 694 C CA . TRP A 1 90 ? 8.298 -8.993 2.345 1.00 97.69 90 TRP A CA 1
ATOM 695 C C . TRP A 1 90 ? 8.983 -9.107 0.986 1.00 97.69 90 TRP A C 1
ATOM 697 O O . TRP A 1 90 ? 8.704 -10.050 0.252 1.00 97.69 90 TRP A O 1
ATOM 707 N N . GLY A 1 91 ? 9.887 -8.181 0.652 1.00 95.88 91 GLY A N 1
ATOM 708 C CA . GLY A 1 91 ? 10.553 -8.172 -0.648 1.00 95.88 91 GLY A CA 1
ATOM 709 C C . GLY A 1 91 ? 9.555 -7.998 -1.791 1.00 95.88 91 GLY A C 1
ATOM 710 O O . GLY A 1 91 ? 9.620 -8.741 -2.764 1.00 95.88 91 GLY A O 1
ATOM 711 N N . ILE A 1 92 ? 8.613 -7.062 -1.636 1.00 94.44 92 ILE A N 1
ATOM 712 C CA . ILE A 1 92 ? 7.544 -6.811 -2.612 1.00 94.44 92 ILE A CA 1
ATOM 713 C C . ILE A 1 92 ? 8.151 -6.334 -3.937 1.00 94.44 92 ILE A C 1
ATOM 715 O O . ILE A 1 92 ? 8.977 -5.420 -3.956 1.00 94.44 92 ILE A O 1
ATOM 719 N N . GLY A 1 93 ? 7.693 -6.922 -5.038 1.00 92.25 93 GLY A N 1
ATOM 720 C CA . GLY A 1 93 ? 8.192 -6.689 -6.388 1.00 92.25 93 GLY A CA 1
ATOM 721 C C . GLY A 1 93 ? 9.246 -7.710 -6.821 1.00 92.25 93 GLY A C 1
ATOM 722 O O . GLY A 1 93 ? 9.655 -8.610 -6.086 1.00 92.25 93 GLY A O 1
ATOM 723 N N . GLN A 1 94 ? 9.696 -7.584 -8.063 1.00 92.62 94 GLN A N 1
ATOM 724 C CA . GLN A 1 94 ? 10.752 -8.415 -8.618 1.00 92.62 94 GLN A CA 1
ATOM 725 C C . GLN A 1 94 ? 12.125 -7.914 -8.174 1.00 92.62 94 GLN A C 1
ATOM 727 O O . GLN A 1 94 ? 12.439 -6.721 -8.211 1.00 92.62 94 GLN A O 1
ATOM 732 N N . LYS A 1 95 ? 12.983 -8.858 -7.784 1.00 89.31 95 LYS A N 1
ATOM 733 C CA . LYS A 1 95 ? 14.356 -8.566 -7.373 1.00 89.31 95 LYS A CA 1
ATOM 734 C C . LYS A 1 95 ? 15.112 -7.855 -8.500 1.00 89.31 95 LYS A C 1
ATOM 736 O O . LYS A 1 95 ? 15.371 -8.461 -9.533 1.00 89.31 95 LYS A O 1
ATOM 741 N N . GLY A 1 96 ? 15.546 -6.626 -8.234 1.00 89.88 96 GLY A N 1
ATOM 742 C CA . GLY A 1 96 ? 16.314 -5.806 -9.174 1.00 89.88 96 GLY A CA 1
ATOM 743 C C . GLY A 1 96 ? 15.468 -4.871 -10.039 1.00 89.88 96 GLY A C 1
ATOM 744 O O . GLY A 1 96 ? 16.037 -3.952 -10.615 1.00 89.88 96 GLY A O 1
ATOM 745 N N . GLU A 1 97 ? 14.147 -5.063 -10.080 1.00 93.50 97 GLU A N 1
ATOM 746 C CA . GLU A 1 97 ? 13.214 -4.150 -10.754 1.00 93.50 97 GLU A CA 1
ATOM 747 C C . GLU A 1 97 ? 12.586 -3.152 -9.771 1.00 93.50 97 GLU A C 1
ATOM 749 O O . GLU A 1 97 ? 12.157 -2.077 -10.178 1.00 93.50 97 GLU A O 1
ATOM 754 N N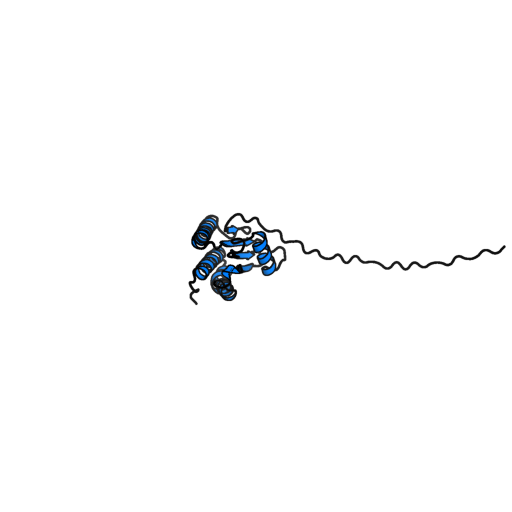 . ASP A 1 98 ? 12.513 -3.505 -8.479 1.00 94.69 98 ASP A N 1
ATOM 755 C CA . ASP A 1 98 ? 11.917 -2.682 -7.415 1.00 94.69 98 ASP A CA 1
ATOM 756 C C . ASP A 1 98 ? 10.506 -2.179 -7.788 1.00 94.69 98 ASP A C 1
ATOM 758 O O . ASP A 1 98 ? 10.117 -1.050 -7.486 1.00 94.69 98 ASP A O 1
ATOM 762 N N . ASN A 1 99 ? 9.736 -3.033 -8.471 1.00 97.19 99 ASN A N 1
ATOM 763 C CA . ASN A 1 99 ? 8.428 -2.732 -9.054 1.00 97.19 99 ASN A CA 1
ATOM 764 C C . ASN A 1 99 ? 7.253 -3.093 -8.116 1.00 97.19 99 ASN A C 1
ATOM 766 O O . ASN A 1 99 ? 6.187 -3.521 -8.563 1.00 97.19 99 ASN A O 1
ATOM 770 N N . GLY A 1 100 ? 7.466 -2.959 -6.805 1.00 98.00 100 GLY A N 1
ATOM 771 C CA . GLY A 1 100 ? 6.473 -3.229 -5.764 1.00 98.00 100 GLY A CA 1
ATOM 772 C C . GLY A 1 100 ? 5.857 -1.955 -5.182 1.00 98.00 100 GLY A C 1
ATOM 773 O O . GLY A 1 100 ? 6.540 -0.943 -5.049 1.00 98.00 100 GLY A O 1
ATOM 774 N N . ALA A 1 101 ? 4.588 -2.002 -4.782 1.00 98.56 101 ALA A N 1
ATOM 775 C CA . ALA A 1 101 ? 3.925 -0.958 -4.002 1.00 98.56 101 ALA A CA 1
ATOM 776 C C . ALA A 1 101 ? 3.064 -1.568 -2.886 1.00 98.56 101 ALA A C 1
ATOM 778 O O . ALA A 1 101 ? 2.523 -2.666 -3.023 1.00 98.56 101 ALA A O 1
ATOM 779 N N . LEU A 1 102 ? 2.923 -0.848 -1.775 1.00 98.81 102 LEU A N 1
ATOM 780 C CA . LEU A 1 102 ? 2.236 -1.326 -0.577 1.00 98.81 102 LEU A CA 1
ATOM 781 C C . LEU A 1 102 ? 1.297 -0.256 -0.026 1.00 98.81 102 LEU A C 1
ATOM 783 O O . LEU A 1 102 ? 1.749 0.816 0.363 1.00 98.81 102 LEU A O 1
ATOM 787 N N . LEU A 1 103 ? 0.006 -0.569 0.065 1.00 98.94 103 LEU A N 1
ATOM 788 C CA . LEU A 1 103 ? -0.978 0.221 0.801 1.00 98.94 103 LEU A CA 1
ATOM 789 C C . LEU A 1 103 ? -1.110 -0.327 2.224 1.00 98.94 103 LEU A C 1
ATOM 791 O O . LEU A 1 103 ? -1.510 -1.473 2.414 1.00 98.94 103 LEU A O 1
ATOM 795 N N . ILE A 1 104 ? -0.812 0.506 3.214 1.00 98.88 104 ILE A N 1
ATOM 796 C CA . ILE A 1 104 ? -0.837 0.170 4.640 1.00 98.88 104 ILE A CA 1
ATOM 797 C C . ILE A 1 104 ? -1.960 0.945 5.306 1.00 98.88 104 ILE A C 1
ATOM 799 O O . ILE A 1 104 ? -2.007 2.171 5.190 1.00 98.88 104 ILE A O 1
ATOM 803 N N . VAL A 1 105 ? -2.814 0.255 6.057 1.00 98.88 105 VAL A N 1
ATOM 804 C CA . VAL A 1 105 ? -3.811 0.873 6.937 1.00 98.88 105 VAL A CA 1
ATOM 805 C C . VAL A 1 105 ? -3.599 0.389 8.362 1.00 98.88 105 VAL A C 1
ATOM 807 O O . VAL A 1 105 ? -3.722 -0.797 8.640 1.00 98.88 105 VAL A O 1
ATOM 810 N N . ALA A 1 106 ? -3.297 1.313 9.268 1.00 98.69 106 ALA A N 1
ATOM 811 C CA . ALA A 1 106 ? -3.141 1.036 10.688 1.00 98.69 106 ALA A CA 1
ATOM 812 C C . ALA A 1 106 ? -4.392 1.499 11.441 1.00 98.69 106 ALA A C 1
ATOM 814 O O . ALA A 1 106 ? -4.724 2.691 11.435 1.00 98.69 106 ALA A O 1
ATOM 815 N N . LYS A 1 107 ? -5.116 0.544 12.030 1.00 98.19 107 LYS A N 1
ATOM 816 C CA . LYS A 1 107 ? -6.452 0.755 12.596 1.00 98.19 107 LYS A CA 1
ATOM 817 C C . LYS A 1 107 ? -6.415 1.608 13.858 1.00 98.19 107 LYS A C 1
ATOM 819 O O . LYS A 1 107 ? -7.172 2.575 13.934 1.00 98.19 107 LYS A O 1
ATOM 824 N N . GLU A 1 108 ? -5.552 1.279 14.817 1.00 98.06 108 GLU A N 1
ATOM 825 C CA . GLU A 1 108 ? -5.439 2.010 16.083 1.00 98.06 108 GLU A CA 1
ATOM 826 C C . GLU A 1 108 ? -4.964 3.451 15.867 1.00 98.06 108 GLU A C 1
ATOM 828 O O . GLU A 1 108 ? -5.573 4.393 16.376 1.00 98.06 108 GLU A O 1
ATOM 833 N N . GLU A 1 109 ? -3.938 3.655 15.040 1.00 97.94 109 GLU A N 1
ATOM 834 C CA . GLU A 1 109 ? -3.411 4.990 14.749 1.00 97.94 109 GLU A CA 1
ATOM 835 C C . GLU A 1 109 ? -4.280 5.789 13.768 1.00 97.94 109 GLU A C 1
ATOM 837 O O . GLU A 1 109 ? -4.031 6.981 13.572 1.00 97.94 109 GLU A O 1
ATOM 842 N N . GLN A 1 110 ? -5.271 5.153 13.132 1.00 96.31 110 GLN A N 1
ATOM 843 C CA . GLN A 1 110 ? -6.078 5.720 12.046 1.00 96.31 110 GLN A CA 1
ATOM 844 C C . GLN A 1 110 ? -5.215 6.324 10.927 1.00 96.31 11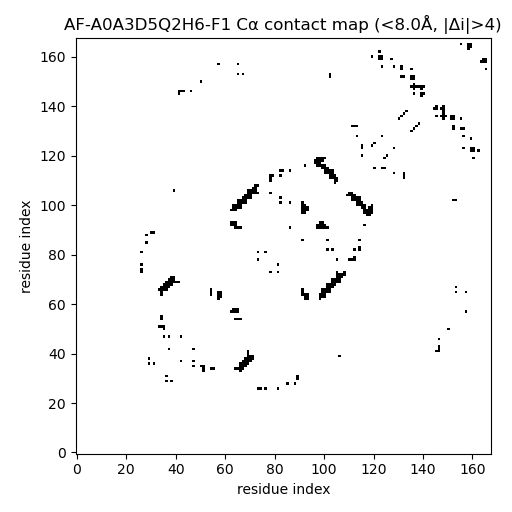0 GLN A C 1
ATOM 846 O O . GLN A 1 110 ? -5.526 7.380 10.365 1.00 96.31 110 GLN A O 1
ATOM 851 N N . LYS A 1 111 ? -4.101 5.658 10.616 1.00 98.19 111 LYS A N 1
ATOM 852 C CA . LYS A 1 111 ? -3.134 6.100 9.608 1.00 98.19 111 LYS A CA 1
ATOM 853 C C . LYS A 1 111 ? -3.226 5.245 8.359 1.00 98.19 111 LYS A C 1
ATOM 855 O O . LYS A 1 111 ? -3.489 4.047 8.414 1.00 98.19 111 LYS A O 1
ATOM 860 N N . VAL A 1 112 ? -2.945 5.879 7.229 1.00 98.75 112 VAL A N 1
ATOM 861 C CA . VAL A 1 112 ? -2.775 5.219 5.939 1.00 98.75 112 VAL A CA 1
ATOM 862 C C . VAL A 1 112 ? -1.477 5.692 5.304 1.00 98.75 112 VAL A C 1
ATOM 864 O O . VAL A 1 112 ? -1.110 6.862 5.434 1.00 98.75 112 VAL A O 1
ATOM 867 N N . ARG A 1 113 ? -0.781 4.784 4.626 1.00 98.69 113 ARG A N 1
ATOM 868 C CA . ARG A 1 113 ? 0.438 5.087 3.881 1.00 98.69 113 ARG A CA 1
ATOM 869 C C . ARG A 1 113 ? 0.515 4.244 2.618 1.00 98.69 113 ARG A C 1
ATOM 871 O O . ARG A 1 113 ? 0.050 3.110 2.605 1.00 98.69 113 ARG A O 1
ATOM 878 N N . ILE A 1 114 ? 1.125 4.809 1.584 1.00 98.81 114 ILE A N 1
ATOM 879 C CA . ILE A 1 114 ? 1.528 4.086 0.384 1.00 98.81 114 ILE A CA 1
ATOM 880 C C . ILE A 1 114 ? 3.056 4.088 0.360 1.00 98.81 114 ILE A C 1
ATOM 882 O O . ILE A 1 114 ? 3.663 5.157 0.394 1.00 98.81 114 ILE A O 1
ATOM 886 N N . GLU A 1 115 ? 3.664 2.906 0.340 1.00 98.25 115 GLU A N 1
ATOM 887 C CA . GLU A 1 115 ? 5.082 2.737 0.021 1.00 98.25 115 GLU A CA 1
ATOM 888 C C . GLU A 1 115 ? 5.215 2.378 -1.452 1.00 98.25 115 GLU A C 1
ATOM 890 O O . GLU A 1 115 ? 4.443 1.570 -1.976 1.00 98.25 115 GLU A O 1
ATOM 895 N N . VAL A 1 116 ? 6.208 2.963 -2.110 1.00 97.62 116 VAL A N 1
ATOM 896 C CA . VAL A 1 116 ? 6.449 2.781 -3.538 1.00 97.62 116 VAL A CA 1
ATOM 897 C C . VAL A 1 116 ? 7.897 2.352 -3.731 1.00 97.62 116 VAL A C 1
ATOM 899 O O . VAL A 1 116 ? 8.810 2.964 -3.182 1.00 97.62 116 VAL A O 1
ATOM 902 N N . GLY A 1 117 ? 8.106 1.270 -4.474 1.00 97.00 117 GLY A N 1
ATOM 903 C CA . GLY A 1 117 ? 9.426 0.816 -4.883 1.00 97.00 117 GLY A CA 1
ATOM 904 C C . GLY A 1 117 ? 10.014 1.713 -5.971 1.00 97.00 117 GLY A C 1
ATOM 905 O O . GLY A 1 117 ? 9.291 2.307 -6.774 1.00 97.00 117 GLY A O 1
ATOM 906 N N . TYR A 1 118 ? 11.343 1.789 -6.015 1.00 95.62 118 TYR A N 1
ATOM 907 C CA . TYR A 1 118 ? 12.076 2.710 -6.887 1.00 95.62 118 TYR A CA 1
ATOM 908 C C . TYR A 1 118 ? 11.706 2.576 -8.375 1.00 95.62 118 TYR A C 1
ATOM 910 O O . TYR A 1 118 ? 11.604 3.576 -9.084 1.00 95.62 118 TYR A O 1
ATOM 918 N N . GLY A 1 119 ? 11.424 1.356 -8.847 1.00 96.75 119 GLY A N 1
ATOM 919 C CA . GLY A 1 119 ? 11.023 1.099 -10.234 1.00 96.75 119 GLY A CA 1
ATOM 920 C C . GLY A 1 119 ? 9.666 1.695 -10.624 1.00 96.75 119 GLY A C 1
ATOM 921 O O . GLY A 1 119 ? 9.354 1.800 -11.813 1.00 96.75 119 GLY A O 1
ATOM 922 N N . LEU A 1 120 ? 8.852 2.108 -9.648 1.00 97.06 120 LEU A N 1
ATOM 923 C CA . LEU A 1 120 ? 7.526 2.686 -9.869 1.00 97.06 120 LEU A CA 1
ATOM 924 C C . LEU A 1 120 ? 7.477 4.207 -9.669 1.00 97.06 120 LEU A C 1
ATOM 926 O O . LEU A 1 120 ? 6.518 4.827 -10.129 1.00 97.06 120 LEU A O 1
ATOM 930 N N . GLU A 1 121 ? 8.489 4.825 -9.046 1.00 93.56 121 GLU A N 1
ATOM 931 C CA . GLU A 1 121 ? 8.472 6.250 -8.654 1.00 93.56 121 GLU A CA 1
ATOM 932 C C . GLU A 1 121 ? 8.281 7.216 -9.832 1.00 93.56 121 GLU A C 1
ATOM 934 O O . GLU A 1 121 ? 7.753 8.310 -9.659 1.00 93.56 121 GLU A O 1
ATOM 939 N N . GLY A 1 122 ? 8.672 6.820 -11.048 1.00 92.56 122 GLY A N 1
ATOM 940 C CA . GLY A 1 122 ? 8.450 7.624 -12.255 1.00 92.56 122 GLY A CA 1
ATOM 941 C C . GLY A 1 122 ? 6.982 7.725 -12.694 1.00 92.56 122 GLY A C 1
ATOM 942 O O . GLY A 1 122 ? 6.670 8.552 -13.548 1.00 92.56 122 GLY A O 1
ATOM 943 N N . ARG A 1 123 ? 6.093 6.883 -12.147 1.00 94.38 123 ARG A N 1
ATOM 944 C CA . ARG A 1 123 ? 4.655 6.843 -12.467 1.00 94.38 123 ARG A CA 1
ATOM 945 C C . ARG A 1 123 ? 3.779 7.041 -11.241 1.00 94.38 123 ARG A C 1
ATOM 947 O O . ARG A 1 123 ? 2.860 7.842 -11.295 1.00 94.38 123 ARG A O 1
ATOM 954 N N . LEU A 1 124 ? 4.058 6.319 -10.158 1.00 96.94 124 LEU A N 1
ATOM 955 C CA . LEU A 1 124 ? 3.390 6.491 -8.874 1.00 96.94 124 LEU A CA 1
ATOM 956 C C . LEU A 1 124 ? 4.296 7.335 -7.975 1.00 96.94 124 LEU A C 1
ATOM 958 O O . LEU A 1 124 ? 5.101 6.807 -7.214 1.00 96.94 124 LEU A O 1
ATOM 962 N N . THR A 1 125 ? 4.210 8.657 -8.108 1.00 96.25 125 THR A N 1
ATOM 963 C CA . THR A 1 125 ? 5.048 9.580 -7.328 1.00 96.25 125 THR A CA 1
ATOM 964 C C . THR A 1 125 ? 4.514 9.761 -5.901 1.00 96.25 125 THR A C 1
ATOM 966 O O . THR A 1 125 ? 3.367 9.426 -5.600 1.00 96.25 125 THR A O 1
ATOM 969 N N . ASP A 1 126 ? 5.304 10.385 -5.019 1.00 95.44 126 ASP A N 1
ATOM 970 C CA . ASP A 1 126 ? 4.829 10.829 -3.695 1.00 95.44 126 ASP A CA 1
ATOM 971 C C . ASP A 1 126 ? 3.620 11.783 -3.802 1.00 95.44 126 ASP A C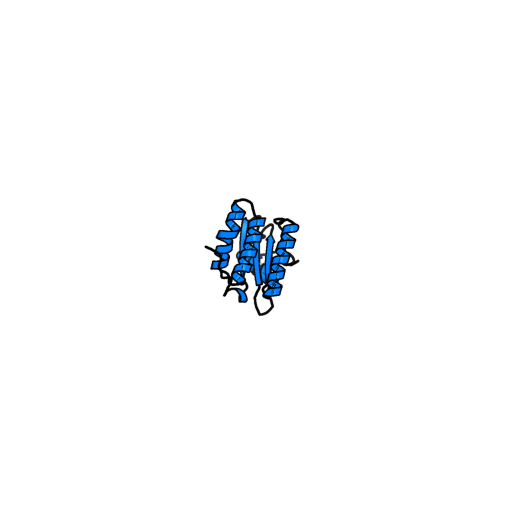 1
ATOM 973 O O . ASP A 1 126 ? 2.685 11.723 -3.000 1.00 95.44 126 ASP A O 1
ATOM 977 N N . ALA A 1 127 ? 3.582 12.618 -4.848 1.00 95.94 127 ALA A N 1
ATOM 978 C CA . ALA A 1 127 ? 2.452 13.502 -5.108 1.00 95.94 127 ALA A CA 1
ATOM 979 C C . ALA A 1 127 ? 1.188 12.710 -5.477 1.00 95.94 127 ALA A C 1
ATOM 981 O O . ALA A 1 127 ? 0.112 13.007 -4.953 1.00 95.94 127 ALA A O 1
ATOM 982 N N . ASP A 1 128 ? 1.312 11.678 -6.314 1.00 97.19 128 ASP A N 1
ATOM 983 C CA . ASP A 1 128 ? 0.190 10.807 -6.677 1.00 97.19 128 ASP A CA 1
ATOM 984 C C . ASP A 1 128 ? -0.307 10.020 -5.463 1.00 97.19 128 ASP A C 1
ATOM 986 O O . ASP A 1 128 ? -1.505 10.017 -5.176 1.00 97.19 128 ASP A O 1
ATOM 990 N N . ALA A 1 129 ? 0.606 9.433 -4.683 1.00 97.88 129 ALA A N 1
ATOM 991 C CA . ALA A 1 129 ? 0.280 8.753 -3.432 1.00 97.88 129 ALA A CA 1
ATOM 992 C C . ALA A 1 129 ? -0.468 9.679 -2.457 1.00 97.88 129 ALA A C 1
ATOM 994 O O . ALA A 1 129 ? -1.497 9.301 -1.888 1.00 97.88 129 ALA A O 1
ATOM 995 N N . SER A 1 130 ? -0.006 10.923 -2.312 1.00 97.56 130 SER A N 1
ATOM 996 C CA . SER A 1 130 ? -0.669 11.946 -1.503 1.00 97.56 130 SER A CA 1
ATOM 997 C C . SER A 1 130 ? -2.074 12.273 -2.018 1.00 97.56 130 SER A C 1
ATOM 999 O O . SER A 1 130 ? -3.009 12.406 -1.222 1.00 97.56 130 SER A O 1
ATOM 1001 N N . VAL A 1 131 ? -2.272 12.359 -3.337 1.00 97.69 131 VAL A N 1
ATOM 1002 C CA . VAL A 1 131 ? -3.599 12.569 -3.935 1.00 97.69 131 VAL A CA 1
ATOM 1003 C C . VAL A 1 131 ? -4.521 11.382 -3.655 1.00 97.69 131 VAL A C 1
ATOM 1005 O O . VAL A 1 131 ? -5.645 11.605 -3.201 1.00 97.69 131 VAL A O 1
ATOM 1008 N N . ILE A 1 132 ? -4.057 10.144 -3.850 1.00 98.56 132 ILE A N 1
ATOM 1009 C CA . ILE A 1 132 ? -4.828 8.924 -3.558 1.00 98.56 132 ILE A CA 1
ATOM 1010 C C . ILE A 1 132 ? -5.276 8.934 -2.094 1.00 98.56 132 ILE A C 1
ATOM 1012 O O . ILE A 1 132 ? -6.470 8.842 -1.796 1.00 98.56 132 ILE A O 1
ATOM 1016 N N . ILE A 1 133 ? -4.339 9.129 -1.166 1.00 98.56 133 ILE A N 1
ATOM 1017 C CA . ILE A 1 133 ? -4.636 9.142 0.268 1.00 98.56 133 ILE A CA 1
ATOM 1018 C C . ILE A 1 133 ? -5.648 10.238 0.613 1.00 98.56 133 ILE A C 1
ATOM 1020 O O . ILE A 1 133 ? -6.652 9.969 1.278 1.00 98.56 133 ILE A O 1
ATOM 1024 N N . ASN A 1 134 ? -5.419 11.473 0.167 1.00 98.25 134 ASN A N 1
ATOM 1025 C CA . ASN A 1 134 ? -6.200 12.620 0.629 1.00 98.25 134 ASN A CA 1
ATOM 1026 C C . ASN A 1 134 ? -7.556 12.763 -0.069 1.00 98.25 134 ASN A C 1
ATOM 1028 O O . ASN A 1 134 ? -8.503 13.255 0.550 1.00 98.25 134 ASN A O 1
ATOM 1032 N N . ARG A 1 135 ? -7.662 12.361 -1.341 1.00 97.56 135 ARG A N 1
ATOM 1033 C CA . ARG A 1 135 ? -8.875 12.551 -2.154 1.00 97.56 135 ARG A CA 1
ATOM 1034 C C . ARG A 1 135 ? -9.707 11.289 -2.330 1.00 97.56 135 ARG A C 1
ATOM 1036 O O . ARG A 1 135 ? -10.910 11.410 -2.525 1.00 97.56 135 ARG A O 1
ATOM 1043 N N . VAL A 1 136 ? -9.101 10.106 -2.240 1.00 97.88 136 VAL A N 1
ATOM 1044 C CA . VAL A 1 136 ? -9.803 8.831 -2.453 1.00 97.88 136 VAL A CA 1
ATOM 1045 C C . VAL A 1 136 ? -10.042 8.116 -1.126 1.00 97.88 136 VAL A C 1
ATOM 1047 O O . VAL A 1 136 ? -11.182 7.800 -0.791 1.00 97.88 136 VAL A O 1
ATOM 1050 N N . ILE A 1 137 ? -8.989 7.911 -0.332 1.00 98.50 137 ILE A N 1
ATOM 1051 C CA . ILE A 1 137 ? -9.062 7.077 0.877 1.00 98.50 137 ILE A CA 1
ATOM 1052 C C . ILE A 1 137 ? -9.679 7.843 2.054 1.00 98.50 137 ILE A C 1
ATOM 1054 O O . ILE A 1 137 ? -10.689 7.435 2.631 1.00 98.50 137 ILE A O 1
ATOM 1058 N N . THR A 1 138 ? -9.082 8.982 2.409 1.00 98.12 138 THR A N 1
ATOM 1059 C CA . THR A 1 138 ? -9.428 9.743 3.620 1.00 98.12 138 THR A CA 1
ATOM 1060 C C . THR A 1 138 ? -10.903 10.172 3.680 1.00 98.12 138 THR A C 1
ATOM 1062 O O . THR A 1 138 ? -11.492 10.085 4.760 1.00 98.12 138 THR A O 1
ATOM 1065 N N . PRO A 1 139 ? -11.558 10.610 2.583 1.00 97.94 139 PRO A N 1
ATOM 1066 C CA . PRO A 1 139 ? -12.977 10.964 2.629 1.00 97.94 139 PRO A CA 1
ATOM 1067 C C . PRO A 1 139 ? -13.896 9.792 2.994 1.00 97.94 139 PRO A C 1
ATOM 1069 O O . PRO A 1 139 ? -14.865 9.997 3.724 1.00 97.94 139 PRO A O 1
ATOM 1072 N N . ALA A 1 140 ? -13.592 8.575 2.533 1.00 97.75 140 ALA A N 1
ATOM 1073 C CA . ALA A 1 140 ? -14.343 7.375 2.900 1.00 97.75 140 ALA A CA 1
ATOM 1074 C C . ALA A 1 140 ? -14.103 7.001 4.370 1.00 97.75 140 ALA A C 1
ATOM 1076 O O . ALA A 1 140 ? -15.049 6.750 5.113 1.00 97.75 140 ALA A O 1
ATOM 1077 N N . PHE A 1 141 ? -12.853 7.079 4.840 1.00 97.62 141 PHE A N 1
ATOM 1078 C CA . PHE A 1 141 ? -12.514 6.794 6.242 1.00 97.62 141 PHE A CA 1
ATOM 1079 C C . PHE A 1 141 ? -13.232 7.742 7.209 1.00 97.62 141 PHE A C 1
ATOM 1081 O O . PHE A 1 141 ? -13.743 7.307 8.237 1.00 97.62 141 PHE A O 1
ATOM 1088 N N . ARG A 1 142 ? -13.353 9.029 6.852 1.00 96.50 142 ARG A N 1
ATOM 1089 C CA . ARG A 1 142 ? -14.115 10.021 7.634 1.00 96.50 142 ARG A CA 1
ATOM 1090 C C . ARG A 1 142 ? -15.606 9.693 7.757 1.00 96.50 142 ARG A C 1
ATOM 1092 O O . ARG A 1 142 ? -16.241 10.168 8.692 1.00 96.50 142 ARG A O 1
ATOM 1099 N N . GLN A 1 143 ? -16.154 8.912 6.829 1.00 97.00 143 GLN A N 1
ATOM 1100 C CA . GLN A 1 143 ? -17.545 8.447 6.845 1.00 97.00 143 GLN A CA 1
ATOM 1101 C C . GLN A 1 143 ? -17.700 7.080 7.531 1.00 97.00 143 GLN A C 1
ATOM 1103 O O . GLN A 1 143 ? -18.818 6.609 7.705 1.00 97.00 143 GLN A O 1
ATOM 1108 N N . GLY A 1 144 ? -16.595 6.459 7.961 1.00 96.00 144 GLY A N 1
ATOM 1109 C CA . GLY A 1 144 ? -16.579 5.097 8.500 1.00 96.00 144 GLY A CA 1
ATOM 1110 C C . GLY A 1 144 ? -16.534 4.007 7.424 1.00 96.00 144 GLY A C 1
ATOM 1111 O O . GLY A 1 144 ? -16.495 2.824 7.756 1.00 96.00 144 GLY A O 1
ATOM 1112 N N . ASP A 1 145 ? -16.469 4.379 6.144 1.00 97.25 145 ASP A N 1
ATOM 1113 C CA . ASP A 1 145 ? -16.468 3.460 5.005 1.00 97.25 145 ASP A CA 1
ATOM 1114 C C . ASP A 1 145 ? -15.046 2.966 4.679 1.00 97.25 145 ASP A C 1
ATOM 1116 O O . ASP A 1 145 ? -14.533 3.135 3.569 1.00 97.25 145 ASP A O 1
ATOM 1120 N N . PHE A 1 146 ? -14.372 2.351 5.657 1.00 97.50 146 PHE A N 1
ATOM 1121 C CA . PHE A 1 146 ? -12.973 1.918 5.523 1.00 97.50 146 PHE A CA 1
ATOM 1122 C C . PHE A 1 146 ? -12.745 0.963 4.350 1.00 97.50 146 PHE A C 1
ATOM 1124 O O . PHE A 1 146 ? -11.830 1.165 3.555 1.00 97.50 146 PHE A O 1
ATOM 1131 N N . GLN A 1 147 ? -13.616 -0.034 4.193 1.00 98.12 147 GLN A N 1
ATOM 1132 C CA . GLN A 1 147 ? -13.539 -0.993 3.093 1.00 98.12 147 GLN A CA 1
ATOM 1133 C C . GLN A 1 147 ? -13.594 -0.294 1.723 1.00 98.12 147 GLN A C 1
ATOM 1135 O O . GLN A 1 147 ? -12.839 -0.642 0.818 1.00 98.12 147 GLN A O 1
ATOM 1140 N N . VAL A 1 148 ? -14.455 0.720 1.576 1.00 98.25 148 VAL A N 1
ATOM 1141 C CA . VAL A 1 148 ? -14.572 1.503 0.336 1.00 98.25 148 VAL A CA 1
ATOM 1142 C C . VAL A 1 148 ? -13.296 2.301 0.090 1.00 98.25 148 VAL A C 1
ATOM 1144 O O . VAL A 1 148 ? -12.775 2.286 -1.022 1.00 98.25 148 VAL A O 1
ATOM 1147 N N . GLY A 1 149 ? -12.764 2.957 1.125 1.00 98.56 149 GLY A N 1
ATOM 1148 C CA . GLY A 1 149 ? -11.515 3.710 1.025 1.00 98.56 149 GLY A CA 1
ATOM 1149 C C . GLY A 1 149 ? -10.328 2.835 0.617 1.00 98.56 149 GLY A C 1
ATOM 1150 O O . GLY A 1 149 ? -9.568 3.226 -0.263 1.00 98.56 149 GLY A O 1
ATOM 1151 N N . ILE A 1 150 ? -10.202 1.637 1.194 1.00 98.88 150 ILE A N 1
ATOM 1152 C CA . ILE A 1 150 ? -9.127 0.682 0.876 1.00 98.88 150 ILE A CA 1
ATOM 1153 C C . ILE A 1 150 ? -9.224 0.211 -0.577 1.00 98.88 150 ILE A C 1
ATOM 1155 O O . ILE A 1 150 ? -8.251 0.313 -1.324 1.00 98.88 150 ILE A O 1
ATOM 1159 N N . VAL A 1 151 ? -10.402 -0.265 -0.994 1.00 98.75 151 VAL A N 1
ATOM 1160 C CA . VAL A 1 151 ? -10.613 -0.786 -2.354 1.00 98.75 151 VAL A CA 1
ATOM 1161 C C . VAL A 1 151 ? -10.382 0.305 -3.397 1.00 98.75 151 VAL A C 1
ATOM 1163 O O . VAL A 1 151 ? -9.646 0.088 -4.358 1.00 98.75 151 VAL A O 1
ATOM 1166 N N . ASN A 1 152 ? -10.955 1.493 -3.193 1.00 98.69 152 ASN A N 1
ATOM 1167 C CA . ASN A 1 152 ? -10.794 2.599 -4.133 1.00 98.69 152 ASN A CA 1
ATOM 1168 C C . ASN A 1 152 ? -9.355 3.129 -4.149 1.00 98.69 152 ASN A C 1
ATOM 1170 O O . ASN A 1 152 ? -8.867 3.512 -5.207 1.00 98.69 152 ASN A O 1
ATOM 1174 N N . GLY A 1 153 ? -8.663 3.130 -3.006 1.00 98.75 153 GLY A N 1
ATOM 1175 C CA . GLY A 1 153 ? -7.248 3.486 -2.923 1.00 98.75 153 GLY A CA 1
ATOM 1176 C C . GLY A 1 153 ? -6.368 2.548 -3.748 1.00 98.75 153 GLY A C 1
ATOM 1177 O O . GLY A 1 153 ? -5.587 3.011 -4.575 1.00 98.75 153 GLY A O 1
ATOM 1178 N N . ALA A 1 154 ? -6.547 1.235 -3.590 1.00 98.81 154 ALA A N 1
ATOM 1179 C CA . ALA A 1 154 ? -5.821 0.234 -4.370 1.00 98.81 154 ALA A CA 1
ATOM 1180 C C . ALA A 1 154 ? -6.135 0.322 -5.876 1.00 98.81 154 ALA A C 1
ATOM 1182 O O . ALA A 1 154 ? -5.230 0.247 -6.706 1.00 98.81 154 ALA A O 1
ATOM 1183 N N . ALA A 1 155 ? -7.402 0.542 -6.242 1.00 98.75 155 ALA A N 1
ATOM 1184 C CA . ALA A 1 155 ? -7.796 0.752 -7.634 1.00 98.75 155 ALA A CA 1
ATOM 1185 C C . ALA A 1 155 ? -7.161 2.022 -8.231 1.00 98.75 155 ALA A C 1
ATOM 1187 O O . ALA A 1 155 ? -6.673 1.997 -9.358 1.00 98.75 155 ALA A O 1
ATOM 1188 N N . ALA A 1 156 ? -7.103 3.112 -7.462 1.00 98.69 156 ALA A N 1
ATOM 1189 C CA . ALA A 1 156 ? -6.452 4.353 -7.873 1.00 98.69 156 ALA A CA 1
ATOM 1190 C C . ALA A 1 156 ? -4.933 4.182 -8.059 1.00 98.69 156 ALA A C 1
ATOM 1192 O O . ALA A 1 156 ? -4.370 4.743 -8.996 1.00 98.69 156 ALA A O 1
ATOM 1193 N N . MET A 1 157 ? -4.271 3.370 -7.223 1.00 98.62 157 MET A N 1
ATOM 1194 C CA . MET A 1 157 ? -2.861 3.010 -7.428 1.00 98.62 157 MET A CA 1
ATOM 1195 C C . MET A 1 157 ? -2.661 2.287 -8.765 1.00 98.62 157 MET A C 1
ATOM 1197 O O . MET A 1 157 ? -1.788 2.676 -9.536 1.00 98.62 157 MET A O 1
ATOM 1201 N N . ILE A 1 158 ? -3.497 1.286 -9.072 1.00 98.44 158 ILE A N 1
ATOM 1202 C CA . ILE A 1 158 ? -3.455 0.564 -10.357 1.00 98.44 158 ILE A CA 1
ATOM 1203 C C . ILE A 1 158 ? -3.688 1.514 -11.535 1.00 98.44 158 ILE A C 1
ATOM 1205 O O . ILE A 1 158 ? -2.980 1.426 -12.536 1.00 98.44 158 ILE A O 1
ATOM 1209 N N . GLN A 1 159 ? -4.655 2.427 -11.422 1.00 97.56 159 GLN A N 1
ATOM 1210 C CA . GLN A 1 159 ? -4.961 3.410 -12.462 1.00 97.56 159 GLN A CA 1
ATOM 1211 C C . GLN A 1 159 ? -3.741 4.292 -12.780 1.00 97.56 159 GLN A C 1
ATOM 1213 O O . GLN A 1 159 ? -3.346 4.408 -13.942 1.00 97.56 159 GLN A O 1
ATOM 1218 N N . VAL A 1 160 ? -3.105 4.857 -11.748 1.00 97.38 160 VAL A N 1
ATOM 1219 C CA . VAL A 1 160 ? -1.905 5.695 -11.909 1.00 97.38 160 VAL A CA 1
ATOM 1220 C C . VAL A 1 160 ? -0.745 4.895 -12.498 1.00 97.38 160 VAL A C 1
ATOM 1222 O O . VAL A 1 160 ? -0.080 5.360 -13.423 1.00 97.38 160 VAL A O 1
ATOM 1225 N N . LEU A 1 161 ? -0.525 3.665 -12.026 1.00 96.75 161 LEU A N 1
ATOM 1226 C CA . LEU A 1 161 ? 0.499 2.776 -12.581 1.00 96.75 161 LEU A CA 1
ATOM 1227 C C . LEU A 1 161 ? 0.232 2.434 -14.055 1.00 96.75 161 LEU A C 1
ATOM 1229 O O . LEU A 1 161 ? 1.173 2.359 -14.847 1.00 96.75 161 LEU A O 1
ATOM 1233 N N . GLY A 1 162 ? -1.038 2.326 -14.450 1.00 93.56 162 GLY A N 1
ATOM 1234 C CA . GLY A 1 162 ? -1.477 2.189 -15.841 1.00 93.56 162 GLY A CA 1
ATOM 1235 C C . GLY A 1 162 ? -1.264 3.436 -16.712 1.00 93.56 162 GLY A C 1
ATOM 1236 O O . GLY A 1 162 ? -1.503 3.375 -17.917 1.00 93.56 162 GLY A O 1
ATOM 1237 N N . GLY A 1 163 ? -0.795 4.549 -16.138 1.00 90.44 163 GLY A N 1
ATOM 1238 C CA . GLY A 1 163 ? -0.542 5.809 -16.839 1.00 90.44 163 GLY A CA 1
ATOM 1239 C C . GLY A 1 163 ? -1.769 6.713 -16.968 1.00 90.44 163 GLY A C 1
ATOM 1240 O O . GLY A 1 163 ? -1.720 7.708 -17.693 1.00 90.44 163 GLY A O 1
ATOM 1241 N N . GLU A 1 164 ? -2.865 6.394 -16.280 1.00 87.00 164 GLU A N 1
ATOM 1242 C CA . GLU A 1 164 ? -4.074 7.209 -16.284 1.00 87.00 164 GLU A CA 1
ATOM 1243 C C . GLU A 1 164 ? -4.071 8.175 -15.087 1.00 87.00 164 GLU A C 1
ATOM 1245 O O . GLU A 1 164 ? -4.013 7.737 -13.935 1.00 87.00 164 GLU A O 1
ATOM 1250 N N . PRO A 1 165 ? -4.156 9.500 -15.308 1.00 80.25 165 PRO A N 1
ATOM 1251 C CA . PRO A 1 165 ? -4.184 10.458 -14.211 1.00 80.25 165 PRO A CA 1
ATOM 1252 C C . PRO A 1 165 ? -5.480 10.328 -13.404 1.00 80.25 165 PRO A C 1
ATOM 1254 O O . PRO A 1 165 ? -6.555 10.066 -13.952 1.00 80.25 165 PRO A O 1
ATOM 1257 N N . LEU A 1 166 ? -5.396 10.583 -12.098 1.00 80.06 166 LEU A N 1
ATOM 1258 C CA . LEU A 1 166 ? -6.582 10.707 -11.256 1.00 80.06 166 LEU A CA 1
ATOM 1259 C C . LEU A 1 166 ? -7.343 11.967 -11.672 1.00 80.06 166 LEU A C 1
ATOM 1261 O O . LEU A 1 166 ? -6.776 13.061 -11.699 1.00 80.06 166 LEU A O 1
ATOM 1265 N N . ALA A 1 167 ? -8.623 11.817 -12.017 1.00 65.38 167 ALA A N 1
ATOM 1266 C CA . ALA A 1 167 ? -9.472 12.962 -12.320 1.00 65.38 167 ALA A CA 1
ATOM 1267 C C . ALA A 1 167 ? -9.516 13.895 -11.095 1.00 65.38 167 ALA A C 1
ATOM 1269 O O . ALA A 1 167 ? -9.780 13.453 -9.975 1.00 65.38 167 ALA A O 1
ATOM 1270 N N . GLY A 1 168 ? -9.166 15.163 -11.326 1.00 52.75 168 GLY A N 1
ATOM 1271 C CA . GLY A 1 168 ? -9.015 16.193 -10.296 1.00 52.75 168 GLY A CA 1
ATOM 1272 C C . GLY A 1 168 ? -10.322 16.701 -9.715 1.00 52.75 168 GLY A C 1
ATOM 1273 O O . GLY A 1 168 ? -11.339 16.707 -10.441 1.00 52.75 168 GLY A O 1
#

Solvent-accessible surface area (backbone atoms only — not comparable to full-atom values): 9952 Å² total; per-residue (Å²): 142,84,85,85,85,81,83,83,79,84,81,82,82,78,82,79,74,80,79,76,74,80,74,79,73,81,82,87,74,82,79,87,82,58,44,50,38,67,71,46,72,64,58,54,74,73,50,47,52,55,51,32,51,53,35,48,53,46,23,74,75,68,65,34,35,50,34,40,38,34,29,52,56,62,90,90,47,57,68,68,62,47,47,54,50,47,48,62,72,68,52,56,32,46,93,92,51,31,30,12,34,37,42,40,34,27,59,71,76,72,43,73,49,71,48,69,23,76,59,36,43,91,58,46,29,74,67,51,48,50,47,38,45,63,71,47,20,47,60,28,45,76,73,69,38,47,50,58,10,52,53,52,30,55,50,50,51,53,38,30,64,72,70,42,79,79,87,129

pLDDT: mean 90.7, std 14.79, range [43.38, 98.94]

Foldseek 3Di:
DDDDDDDDDDDDDDDPDPPPPPPDDDDDADDCPALEAEPQPLADPVLSVVLRVVQVVLCVVPVAHHHEYEAQAQSPDDPVVSVVVRCVVNVAGDVPQQRYKYWYAHNVVRDIFIDGGPNQCVQCPPVLRVCLCPPQQVVCVVVVNNSRSRSRSSVSSSCSSVVHGDDD

Secondary structure (DSSP, 8-state):
--PPPP-----------------PPPPPPPP--SSEEETT--S-HHHHHHHHHHHHHHHHHHS-EEEEEEES--TT--HHHHHHHHHHHHT-S-TTT--EEEEEEETTTTEEEEEE-GGGTTTS-HHHHHHIIIIIIHHHHHTT-HHHHHHHHHHHHHHHHTTPPPP-

Mean predicted aligned error: 7.79 Å

Radius of gyration: 25.44 Å; Cα contacts (8 Å, |Δi|>4): 232; chains: 1; bounding box: 78×31×87 Å